Protein AF-A0A259KAQ3-F1 (afdb_monomer)

Radius of gyration: 22.64 Å; Cα contacts (8 Å, |Δi|>4): 53; chains: 1; bounding box: 36×32×65 Å

Sequence (84 aa):
AVELSRATPNVEVIWASTREVWNVIEADRLGCQIITAPADVLKKLPALGSRTADELSLDAVKAFRADALATGLTLDLSGRRAAE

pLDDT: mean 92.69, std 10.66, range [41.84, 98.12]

Mean predicted aligned error: 6.17 Å

Solvent-accessible surface area (backbone atoms only — not comparable to full-atom values): 5324 Å² total; per-residue (Å²): 106,54,76,62,30,71,79,38,96,91,49,77,46,72,46,64,87,50,85,51,62,63,51,59,57,50,38,55,77,66,59,43,76,37,77,50,64,52,70,74,43,61,72,49,52,79,59,64,82,70,64,53,74,67,61,55,51,52,50,52,54,50,49,54,52,50,54,36,51,76,72,69,58,76,86,84,65,86,67,61,80,78,80,116

Structure (mmCIF, N/CA/C/O backbone):
data_AF-A0A259KAQ3-F1
#
_entry.id   AF-A0A259KAQ3-F1
#
loop_
_atom_site.group_PDB
_atom_site.id
_atom_site.type_symbol
_atom_site.label_atom_id
_atom_site.label_alt_id
_atom_site.label_comp_id
_atom_site.label_asym_id
_atom_site.label_entity_id
_atom_site.label_seq_id
_atom_site.pdbx_PDB_ins_code
_atom_site.Cartn_x
_atom_site.Cartn_y
_atom_site.Cartn_z
_atom_site.occupancy
_atom_site.B_iso_or_equiv
_atom_site.auth_seq_id
_atom_site.auth_comp_id
_atom_site.auth_asym_id
_atom_site.auth_atom_id
_atom_site.pdbx_PDB_model_num
ATOM 1 N N . ALA A 1 1 ? -21.001 5.969 11.810 1.00 90.94 1 ALA A N 1
ATOM 2 C CA . ALA A 1 1 ? -20.724 4.715 12.547 1.00 90.94 1 ALA A CA 1
ATOM 3 C C . ALA A 1 1 ? -19.662 4.927 13.623 1.00 90.94 1 ALA A C 1
ATOM 5 O O . ALA A 1 1 ? -19.999 4.780 14.787 1.00 90.94 1 ALA A O 1
ATOM 6 N N . VAL A 1 2 ? -18.438 5.344 13.266 1.00 96.12 2 VAL A N 1
ATOM 7 C CA . VAL A 1 2 ? -17.350 5.594 14.237 1.00 96.12 2 VAL 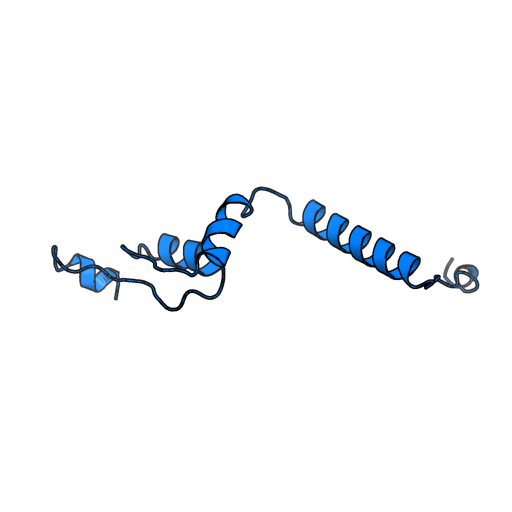A CA 1
ATOM 8 C C . VAL A 1 2 ? -17.742 6.600 15.325 1.00 96.12 2 VAL A C 1
ATOM 10 O O . VAL A 1 2 ? -17.533 6.342 16.501 1.00 96.12 2 VAL A O 1
ATOM 13 N N . GLU A 1 3 ? -18.362 7.727 14.969 1.00 95.88 3 GLU A N 1
ATOM 14 C CA . GLU A 1 3 ? -18.810 8.701 15.979 1.00 95.88 3 GLU A CA 1
ATOM 15 C C . GLU A 1 3 ? -19.872 8.130 16.925 1.00 95.88 3 GLU A C 1
ATOM 17 O O . GLU A 1 3 ? -19.848 8.410 18.119 1.00 95.88 3 GLU A O 1
ATOM 22 N N . LEU A 1 4 ? -20.767 7.283 16.409 1.00 95.94 4 LEU A N 1
ATOM 23 C CA . LEU A 1 4 ? -21.813 6.643 17.207 1.00 95.94 4 LEU A CA 1
ATOM 24 C C . LEU A 1 4 ? -21.223 5.625 18.190 1.00 95.94 4 LEU A C 1
ATOM 26 O O . LEU A 1 4 ? -21.672 5.564 19.330 1.00 95.94 4 LEU A O 1
ATOM 30 N N . SER A 1 5 ? -20.205 4.855 17.78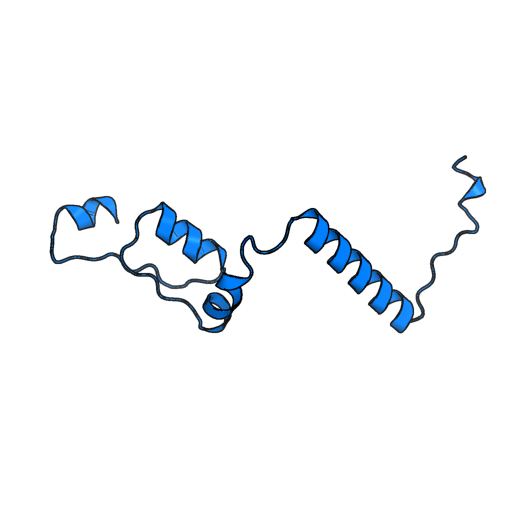2 1.00 96.25 5 SER A N 1
ATOM 31 C CA . SER A 1 5 ? -19.593 3.850 18.662 1.00 96.25 5 SER A CA 1
ATOM 32 C C . SER A 1 5 ? -18.911 4.480 19.874 1.00 96.25 5 SER A C 1
ATOM 34 O O . SER A 1 5 ? -18.921 3.895 20.950 1.00 96.25 5 SER A O 1
ATOM 36 N N . ARG A 1 6 ? -18.410 5.718 19.755 1.00 94.31 6 ARG A N 1
ATOM 37 C CA . ARG A 1 6 ? -17.787 6.452 20.872 1.00 94.31 6 ARG A CA 1
ATOM 38 C C . ARG A 1 6 ? -18.734 6.700 22.048 1.00 94.31 6 ARG A C 1
ATOM 40 O O . ARG A 1 6 ? -18.260 6.894 23.162 1.00 94.31 6 ARG A O 1
ATOM 47 N N . ALA A 1 7 ? -20.049 6.681 21.827 1.00 96.50 7 ALA A N 1
ATOM 48 C CA . ALA A 1 7 ? -21.035 6.818 22.898 1.00 96.50 7 ALA A CA 1
ATOM 49 C C . ALA A 1 7 ? -21.209 5.534 23.733 1.00 96.50 7 ALA A C 1
ATOM 51 O O . ALA A 1 7 ? -21.883 5.560 24.759 1.00 96.50 7 ALA A O 1
ATOM 52 N N . THR A 1 8 ? -20.650 4.399 23.303 1.00 96.69 8 THR A N 1
ATOM 53 C CA . THR A 1 8 ? -20.804 3.096 23.963 1.00 96.69 8 THR A CA 1
ATOM 54 C C . THR A 1 8 ? -19.425 2.458 24.184 1.00 96.69 8 THR A C 1
ATOM 56 O O . THR A 1 8 ? -18.851 1.925 23.238 1.00 96.69 8 THR A O 1
ATOM 59 N N . PRO A 1 9 ? -18.880 2.476 25.418 1.00 92.75 9 PRO A N 1
ATOM 60 C CA . PRO A 1 9 ? -17.478 2.122 25.692 1.00 92.75 9 PRO A CA 1
ATOM 61 C C . PRO A 1 9 ? -17.036 0.715 25.271 1.00 92.75 9 PRO A C 1
ATOM 63 O O . PRO A 1 9 ? -15.844 0.462 25.146 1.00 92.75 9 PRO A O 1
ATOM 66 N N . ASN A 1 10 ? -17.978 -0.209 25.088 1.00 96.62 10 ASN A N 1
ATOM 67 C CA . ASN A 1 10 ? -17.728 -1.604 24.733 1.00 96.62 10 ASN A CA 1
ATOM 68 C C . ASN A 1 10 ? -18.050 -1.932 23.261 1.00 96.62 10 ASN A C 1
ATOM 70 O O . ASN A 1 10 ? -18.214 -3.106 22.932 1.00 96.62 10 ASN A O 1
ATOM 74 N N . VAL A 1 11 ? -18.194 -0.924 22.391 1.00 97.19 11 VAL A N 1
ATOM 75 C CA . VAL A 1 11 ? -18.454 -1.102 20.953 1.00 97.19 11 VAL A CA 1
ATOM 76 C C . VAL A 1 11 ? -17.326 -0.493 20.127 1.00 97.19 11 VAL A C 1
ATOM 78 O O . VAL A 1 11 ? -16.999 0.684 20.257 1.00 97.19 11 VAL A O 1
ATOM 81 N N . GLU A 1 12 ? -16.795 -1.283 19.198 1.00 97.56 12 GLU A N 1
ATOM 82 C CA . GLU A 1 12 ? -15.748 -0.873 18.262 1.00 97.56 12 GLU A CA 1
ATOM 83 C C . GLU A 1 12 ? -16.208 -1.075 16.817 1.00 97.56 12 GLU A C 1
ATOM 85 O O . GLU A 1 12 ? -16.922 -2.029 16.498 1.00 97.56 12 GLU A O 1
ATOM 90 N N . VAL A 1 13 ? -15.803 -0.169 15.926 1.00 97.69 13 VAL A N 1
ATOM 91 C CA . VAL A 1 13 ? -16.031 -0.313 14.488 1.00 97.69 13 VAL A CA 1
ATOM 92 C C . VAL A 1 13 ? -14.852 -1.055 13.876 1.00 97.69 13 VAL A C 1
ATOM 94 O O . VAL A 1 13 ? -13.696 -0.658 14.036 1.00 97.69 13 VAL A O 1
ATOM 97 N N . ILE A 1 14 ? -15.172 -2.110 13.127 1.00 97.81 14 ILE A N 1
ATOM 98 C CA . ILE A 1 14 ? -14.221 -2.818 12.279 1.00 97.81 14 ILE A CA 1
ATOM 99 C C . ILE A 1 14 ? -14.402 -2.405 10.817 1.00 97.81 14 ILE A C 1
ATOM 101 O O . ILE A 1 14 ? -15.457 -2.619 10.218 1.00 97.81 14 ILE A O 1
ATOM 105 N N . TRP A 1 15 ? -13.353 -1.835 10.229 1.00 97.88 15 TRP A N 1
ATOM 106 C CA . TRP A 1 15 ? -13.250 -1.660 8.786 1.00 97.88 15 TRP A CA 1
ATOM 107 C C . TRP A 1 15 ? -12.846 -2.988 8.152 1.00 97.88 15 TRP A C 1
ATOM 109 O O . TRP A 1 15 ? -11.814 -3.569 8.494 1.00 97.88 15 TRP A O 1
ATOM 119 N N . ALA A 1 16 ? -13.657 -3.469 7.216 1.00 96.12 16 ALA A N 1
ATOM 120 C CA . ALA A 1 16 ? -13.472 -4.756 6.559 1.00 96.12 16 ALA A CA 1
ATOM 121 C C . ALA A 1 16 ? -13.536 -4.622 5.031 1.00 96.12 16 ALA A C 1
ATOM 123 O O . ALA A 1 16 ? -13.831 -3.557 4.497 1.00 96.12 16 ALA A O 1
ATOM 124 N N . 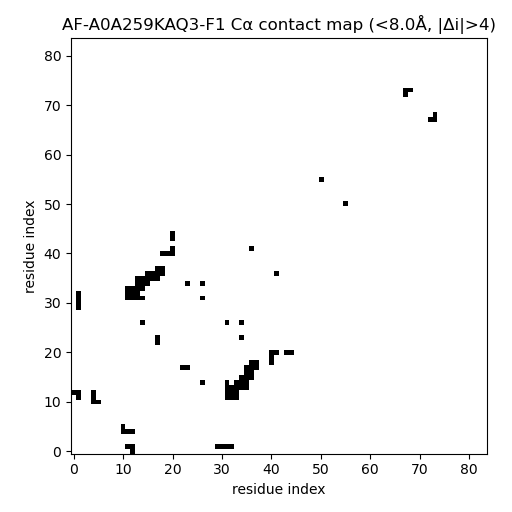SER A 1 17 ? -13.264 -5.724 4.318 1.00 96.12 17 SER A N 1
ATOM 125 C CA . SER A 1 17 ? -13.215 -5.760 2.845 1.00 96.12 17 SER A CA 1
ATOM 126 C C . SER A 1 17 ? -12.210 -4.763 2.238 1.00 96.12 17 SER A C 1
ATOM 128 O O . SER A 1 17 ? -12.436 -4.214 1.158 1.00 96.12 17 SER A O 1
ATOM 130 N N . THR A 1 18 ? -11.084 -4.556 2.917 1.00 97.50 18 THR A N 1
ATOM 131 C CA . THR A 1 18 ? -9.972 -3.727 2.443 1.00 97.50 18 THR A CA 1
ATOM 132 C C . THR A 1 18 ? -9.417 -4.261 1.123 1.00 97.50 18 THR A C 1
ATOM 134 O O . THR A 1 18 ? -9.031 -5.430 1.046 1.00 97.50 18 THR A O 1
ATOM 137 N N . ARG A 1 19 ? -9.375 -3.415 0.087 1.00 95.31 19 ARG A N 1
ATOM 138 C CA . ARG A 1 19 ? -8.894 -3.794 -1.256 1.00 95.31 19 ARG A CA 1
ATOM 139 C C . ARG A 1 19 ? -7.638 -3.054 -1.678 1.00 95.31 19 ARG A C 1
ATOM 141 O O . ARG A 1 19 ? -6.893 -3.545 -2.520 1.00 95.31 19 ARG A O 1
ATOM 148 N N . GLU A 1 20 ? -7.393 -1.901 -1.075 1.0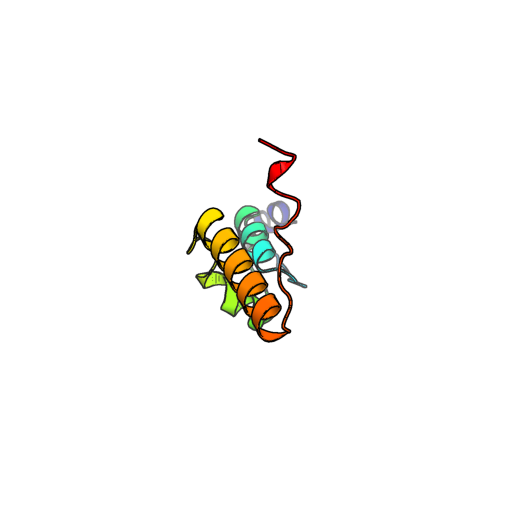0 95.69 20 GLU A N 1
ATOM 149 C CA . GLU A 1 20 ? -6.291 -1.021 -1.422 1.00 95.69 20 GLU A CA 1
ATOM 150 C C . GLU A 1 20 ? -5.503 -0.657 -0.169 1.00 95.69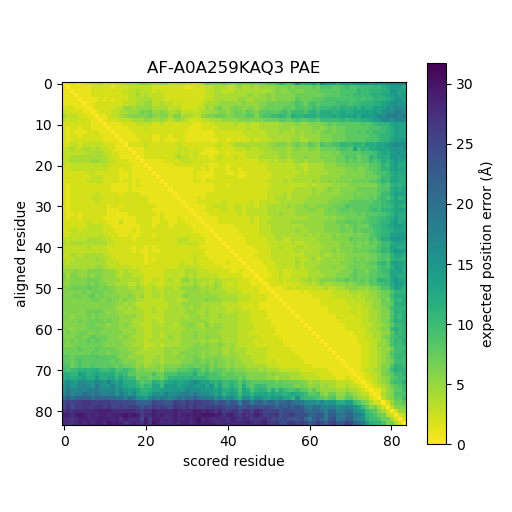 20 GLU A C 1
ATOM 152 O O . GLU A 1 20 ? -6.047 -0.558 0.930 1.00 95.69 20 GLU A O 1
ATOM 157 N N . VAL A 1 21 ? -4.205 -0.402 -0.343 1.00 95.81 21 VAL A N 1
ATOM 158 C CA . VAL A 1 21 ? -3.338 0.070 0.749 1.00 95.81 21 VAL A CA 1
ATOM 159 C C . VAL A 1 21 ? -3.851 1.406 1.301 1.00 95.81 21 VAL A C 1
ATOM 161 O O . VAL A 1 21 ? -3.772 1.654 2.501 1.00 95.81 21 VAL A O 1
ATOM 164 N N . TRP A 1 22 ? -4.447 2.236 0.439 1.00 95.94 22 TRP A N 1
ATOM 165 C CA . TRP A 1 22 ? -5.017 3.525 0.819 1.00 95.94 22 TRP A CA 1
ATOM 166 C C . TRP A 1 22 ? -6.165 3.418 1.831 1.00 95.94 22 TRP A C 1
ATOM 168 O O . TRP A 1 22 ? -6.283 4.292 2.686 1.00 95.94 22 TRP A O 1
ATOM 178 N N . ASN A 1 23 ? -6.940 2.326 1.838 1.00 96.69 23 ASN A N 1
ATOM 179 C CA . ASN A 1 23 ? -8.039 2.180 2.800 1.00 96.69 23 ASN A CA 1
ATOM 180 C C . ASN A 1 23 ? -7.544 2.126 4.253 1.00 96.69 23 ASN A C 1
ATOM 182 O O . ASN A 1 23 ? -8.286 2.479 5.164 1.00 96.69 23 ASN A O 1
ATOM 186 N N . VAL A 1 24 ? -6.285 1.728 4.482 1.00 95.88 24 VAL A N 1
ATOM 187 C CA . VAL A 1 24 ? -5.663 1.795 5.813 1.00 95.88 24 VAL A CA 1
ATOM 188 C C . VAL A 1 24 ? -5.536 3.245 6.280 1.00 95.88 24 VAL A C 1
ATOM 190 O O . VAL A 1 24 ? -5.830 3.548 7.432 1.00 95.88 24 VAL A O 1
ATOM 193 N N . ILE A 1 25 ? -5.173 4.150 5.370 1.00 95.69 25 ILE A N 1
ATOM 194 C CA . ILE A 1 25 ? -5.062 5.585 5.648 1.00 95.69 25 ILE A CA 1
ATOM 195 C C . ILE A 1 25 ? -6.445 6.207 5.851 1.00 95.69 25 ILE A C 1
ATOM 197 O O . ILE A 1 25 ? -6.622 7.061 6.715 1.00 95.69 25 ILE A O 1
ATOM 201 N N . GLU A 1 26 ? -7.443 5.787 5.076 1.00 96.88 26 GLU A N 1
ATOM 202 C CA . GLU A 1 26 ? -8.821 6.260 5.240 1.00 96.88 26 GLU A CA 1
ATOM 203 C C . GLU A 1 26 ? -9.417 5.831 6.582 1.00 96.88 26 GLU A C 1
ATOM 205 O O . GLU A 1 26 ? -9.997 6.659 7.284 1.00 96.88 26 GLU A O 1
ATOM 210 N N . ALA A 1 27 ? -9.239 4.563 6.965 1.00 97.06 27 ALA A N 1
ATOM 211 C CA . ALA A 1 27 ? -9.712 4.047 8.243 1.00 97.06 27 ALA A CA 1
ATOM 212 C C . ALA A 1 27 ? -9.065 4.781 9.428 1.00 97.06 27 ALA A C 1
ATOM 214 O O . ALA A 1 27 ? -9.777 5.153 10.363 1.00 97.06 27 ALA A O 1
ATOM 215 N N . ASP A 1 28 ? -7.757 5.049 9.357 1.00 96.19 28 ASP A N 1
ATOM 216 C CA . ASP A 1 28 ? -7.025 5.841 10.353 1.00 96.19 28 ASP A CA 1
ATOM 217 C C . ASP A 1 28 ? -7.553 7.283 10.437 1.00 96.19 28 ASP A C 1
ATOM 219 O O . ASP A 1 28 ? -7.951 7.743 11.508 1.00 96.19 28 ASP A O 1
ATOM 223 N N . ARG A 1 29 ? -7.688 7.971 9.294 1.00 96.94 29 ARG A N 1
ATOM 224 C CA . ARG A 1 29 ? -8.224 9.346 9.229 1.00 96.94 29 ARG A CA 1
ATOM 225 C C . ARG A 1 29 ? -9.640 9.468 9.779 1.00 96.94 29 ARG A C 1
ATOM 227 O O . ARG A 1 29 ? -9.989 10.495 10.356 1.00 96.94 29 ARG A O 1
ATOM 234 N N . LEU A 1 30 ? -10.464 8.442 9.583 1.00 96.50 30 LEU A N 1
ATOM 235 C CA . LEU A 1 30 ? -11.826 8.386 10.111 1.00 96.50 30 LEU A CA 1
ATOM 236 C C . LEU A 1 30 ? -11.872 7.963 11.588 1.00 96.50 30 LEU A C 1
ATOM 238 O O . LEU A 1 30 ? -12.935 8.036 12.205 1.00 96.50 30 LEU A O 1
ATOM 242 N N . GLY A 1 31 ? -10.744 7.545 12.168 1.00 96.56 31 GLY A N 1
ATOM 243 C CA . GLY A 1 31 ? -10.635 7.099 13.554 1.00 96.56 31 GLY A CA 1
ATOM 244 C C . GLY A 1 31 ? -11.308 5.752 13.813 1.00 96.56 31 GLY A C 1
ATOM 245 O O . GLY A 1 31 ? -11.865 5.550 14.894 1.00 96.56 31 GLY A O 1
ATOM 246 N N . CYS A 1 32 ? -11.321 4.866 12.817 1.00 97.69 32 CYS A N 1
ATOM 247 C CA . CYS A 1 32 ? -11.837 3.509 12.955 1.00 97.69 32 CYS A CA 1
ATOM 248 C C . CYS A 1 32 ? -10.958 2.722 13.938 1.00 97.69 32 CYS A C 1
ATOM 250 O O . CYS A 1 32 ? -9.737 2.739 13.818 1.00 97.69 32 CYS A O 1
ATOM 252 N N . GLN A 1 33 ? -11.565 2.037 14.909 1.00 96.94 33 GLN A N 1
ATOM 253 C CA . GLN A 1 33 ? -10.815 1.376 15.985 1.00 96.94 33 GLN A CA 1
ATOM 254 C C . GLN A 1 33 ? -10.026 0.168 15.477 1.00 96.94 33 GLN A C 1
ATOM 256 O O . GLN A 1 33 ? -8.890 -0.063 15.884 1.00 96.94 33 GLN A O 1
ATOM 261 N N . ILE A 1 34 ? -10.637 -0.597 14.572 1.00 97.81 34 ILE A N 1
ATOM 262 C CA . ILE A 1 34 ? -10.063 -1.824 14.034 1.00 97.81 34 ILE A CA 1
ATOM 263 C C . ILE A 1 34 ? -10.130 -1.764 12.510 1.00 97.81 34 ILE A C 1
ATOM 265 O O . ILE A 1 34 ? -11.144 -1.368 11.933 1.00 97.81 34 ILE A O 1
ATOM 269 N N . ILE A 1 35 ? -9.070 -2.223 11.850 1.00 97.62 35 ILE A N 1
ATOM 270 C CA . ILE A 1 35 ? -9.075 -2.545 10.425 1.00 97.62 35 ILE A CA 1
ATOM 271 C C . ILE A 1 35 ? -8.573 -3.970 10.221 1.00 97.62 35 ILE A C 1
ATOM 273 O O . ILE A 1 35 ? -7.596 -4.399 10.832 1.00 97.62 35 ILE A O 1
ATOM 277 N N . THR A 1 36 ? -9.239 -4.700 9.331 1.00 97.88 36 THR A N 1
ATOM 278 C CA . THR A 1 36 ? -8.759 -5.983 8.817 1.00 97.88 36 THR A CA 1
ATOM 279 C C . THR A 1 36 ? -8.479 -5.874 7.323 1.00 97.88 36 THR A C 1
ATOM 281 O O . THR A 1 36 ? -9.252 -5.276 6.566 1.00 97.88 36 THR A O 1
ATOM 284 N N . ALA A 1 37 ? -7.349 -6.425 6.882 1.00 97.62 37 ALA A N 1
ATOM 285 C CA . ALA A 1 37 ? -6.913 -6.358 5.495 1.00 97.62 37 ALA A CA 1
ATOM 286 C C . ALA A 1 37 ? -6.149 -7.623 5.074 1.00 97.62 37 ALA A C 1
ATOM 288 O O . ALA A 1 37 ? -5.509 -8.261 5.915 1.00 97.62 37 ALA A O 1
ATOM 289 N N . PRO A 1 38 ? -6.176 -7.979 3.777 1.00 97.69 38 PRO A N 1
ATOM 290 C CA . PRO A 1 38 ? -5.331 -9.034 3.229 1.00 97.69 38 PRO A CA 1
ATOM 291 C C . PRO A 1 38 ? -3.836 -8.804 3.513 1.00 97.69 38 PRO A C 1
ATOM 293 O O . PRO A 1 38 ? -3.345 -7.673 3.519 1.00 97.69 38 PRO A O 1
ATOM 296 N N . ALA A 1 39 ? -3.087 -9.887 3.735 1.00 97.38 39 ALA A N 1
ATOM 297 C CA . ALA A 1 39 ? -1.678 -9.808 4.130 1.00 97.38 39 ALA A CA 1
ATOM 298 C C . ALA A 1 39 ? -0.784 -9.120 3.080 1.00 97.38 39 ALA A C 1
ATOM 300 O O . ALA A 1 39 ? 0.202 -8.475 3.427 1.00 97.38 39 ALA A O 1
ATOM 301 N N . ASP A 1 40 ? -1.108 -9.254 1.797 1.00 96.25 40 ASP A N 1
ATOM 302 C CA . ASP A 1 40 ? -0.415 -8.594 0.689 1.00 96.25 40 ASP A CA 1
ATOM 303 C C . ASP A 1 40 ? -0.660 -7.078 0.648 1.00 96.25 40 ASP A C 1
ATOM 305 O O . ASP A 1 40 ? 0.238 -6.336 0.252 1.00 96.25 40 ASP A O 1
ATOM 309 N N . VAL A 1 41 ? -1.825 -6.604 1.105 1.00 96.19 41 VAL A N 1
ATOM 310 C CA . VAL A 1 41 ? -2.088 -5.173 1.320 1.00 96.19 41 VAL A CA 1
ATOM 311 C C . VAL A 1 41 ? -1.227 -4.651 2.470 1.00 96.19 41 VAL A C 1
ATOM 313 O O . VAL A 1 41 ? -0.514 -3.663 2.301 1.00 96.19 41 VAL A O 1
ATOM 316 N N . LEU A 1 42 ? -1.221 -5.348 3.612 1.00 95.88 42 LEU A N 1
ATOM 317 C CA . LEU A 1 42 ? -0.452 -4.932 4.792 1.00 95.88 42 LEU A CA 1
ATOM 318 C C . LEU A 1 42 ? 1.057 -4.872 4.516 1.00 95.88 42 LEU A C 1
ATOM 320 O O . LEU A 1 42 ? 1.728 -3.930 4.929 1.00 95.88 42 LEU A O 1
ATOM 324 N N . LYS A 1 43 ? 1.595 -5.830 3.752 1.00 97.06 43 LYS A N 1
ATOM 325 C CA . LYS A 1 43 ? 3.016 -5.858 3.360 1.00 97.06 43 LYS A CA 1
ATOM 326 C C . LYS A 1 43 ? 3.452 -4.656 2.518 1.00 97.06 43 LYS A C 1
ATOM 328 O O . LYS A 1 43 ? 4.643 -4.363 2.478 1.00 97.06 43 LYS A O 1
ATOM 333 N N . LYS A 1 44 ? 2.524 -3.970 1.843 1.00 95.50 44 LYS A N 1
ATOM 334 C CA . LYS A 1 44 ? 2.815 -2.785 1.018 1.00 95.50 44 LYS A CA 1
ATOM 335 C C . LYS A 1 44 ? 2.831 -1.484 1.826 1.00 95.50 44 LYS A C 1
ATOM 337 O O . LYS A 1 44 ? 3.330 -0.485 1.317 1.00 95.50 44 LYS A O 1
ATOM 342 N N . LEU A 1 45 ? 2.334 -1.482 3.068 1.00 94.88 45 LEU A N 1
ATOM 343 C CA . LEU A 1 45 ? 2.266 -0.277 3.904 1.00 94.88 45 LEU A CA 1
ATOM 344 C C . LEU A 1 45 ? 3.613 0.439 4.085 1.00 94.88 45 LEU A C 1
ATOM 346 O O . LEU A 1 45 ? 3.628 1.657 3.923 1.00 94.88 45 LEU A O 1
ATOM 350 N N . PRO A 1 46 ? 4.749 -0.250 4.328 1.00 95.12 46 PRO A N 1
ATOM 351 C CA . PRO A 1 46 ? 6.038 0.428 4.488 1.00 95.12 46 PRO A CA 1
ATOM 352 C C . PRO A 1 46 ? 6.511 1.193 3.242 1.00 95.12 46 PRO A C 1
ATOM 354 O O . PRO A 1 46 ? 7.411 2.021 3.341 1.00 95.12 46 PRO A O 1
ATOM 357 N N . ALA A 1 47 ? 5.939 0.915 2.064 1.00 93.06 47 ALA A N 1
ATOM 358 C CA . ALA A 1 47 ? 6.265 1.630 0.834 1.00 93.06 47 ALA A CA 1
ATOM 359 C C . ALA A 1 47 ? 5.494 2.955 0.683 1.00 93.06 47 ALA A C 1
ATOM 361 O O . ALA A 1 47 ? 5.860 3.780 -0.153 1.00 93.06 47 ALA A O 1
ATOM 362 N N . LEU A 1 48 ? 4.431 3.184 1.462 1.00 92.00 48 LEU A N 1
ATOM 363 C CA . LEU A 1 48 ? 3.706 4.451 1.413 1.00 92.00 48 LEU A CA 1
ATOM 364 C C . LEU A 1 48 ? 4.587 5.587 1.934 1.00 92.00 48 LEU A C 1
ATOM 366 O O . LEU A 1 48 ? 5.102 5.532 3.046 1.00 92.00 48 LEU A O 1
ATOM 370 N N . GLY A 1 49 ? 4.747 6.632 1.121 1.00 90.56 49 GLY A N 1
ATOM 371 C CA . GLY A 1 49 ? 5.537 7.811 1.479 1.00 90.56 49 GLY A CA 1
ATOM 372 C C . GLY A 1 49 ? 7.052 7.585 1.536 1.00 90.56 49 GLY A C 1
ATOM 373 O O . GLY A 1 49 ? 7.773 8.521 1.862 1.00 90.56 49 GLY A O 1
ATOM 374 N N . SER A 1 50 ? 7.556 6.391 1.198 1.00 94.81 50 SER A N 1
ATOM 375 C CA . SER A 1 50 ? 9.002 6.117 1.178 1.00 94.81 50 SER A CA 1
ATOM 376 C C . SER A 1 50 ? 9.715 6.685 -0.052 1.00 94.81 50 SER A C 1
ATOM 378 O O . SER A 1 50 ? 10.941 6.758 -0.073 1.00 94.81 50 SER A O 1
ATOM 380 N N . ARG A 1 51 ? 8.952 7.068 -1.082 1.00 95.75 51 ARG A N 1
ATOM 381 C CA . ARG A 1 51 ? 9.438 7.604 -2.356 1.00 95.75 51 ARG A CA 1
ATOM 382 C C . ARG A 1 51 ? 8.549 8.744 -2.829 1.00 95.75 51 ARG A C 1
ATOM 384 O O . ARG A 1 51 ? 7.344 8.749 -2.576 1.00 95.75 51 ARG A O 1
ATOM 391 N N . THR A 1 52 ? 9.139 9.681 -3.555 1.00 96.44 52 THR A N 1
ATOM 392 C CA . THR A 1 52 ? 8.420 10.786 -4.195 1.00 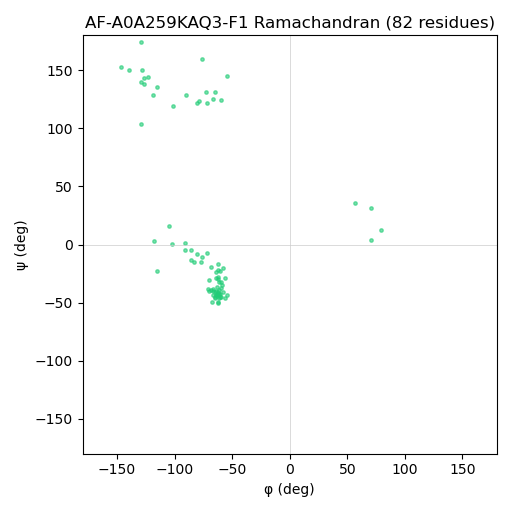96.44 52 THR A CA 1
ATOM 393 C C . THR A 1 52 ? 7.685 10.325 -5.457 1.00 96.44 52 THR A C 1
ATOM 395 O O . THR A 1 52 ? 8.016 9.301 -6.063 1.00 96.44 52 THR A O 1
ATOM 398 N N . ALA A 1 53 ? 6.684 11.104 -5.881 1.00 95.00 53 ALA A N 1
ATOM 399 C CA . ALA A 1 53 ? 5.955 10.845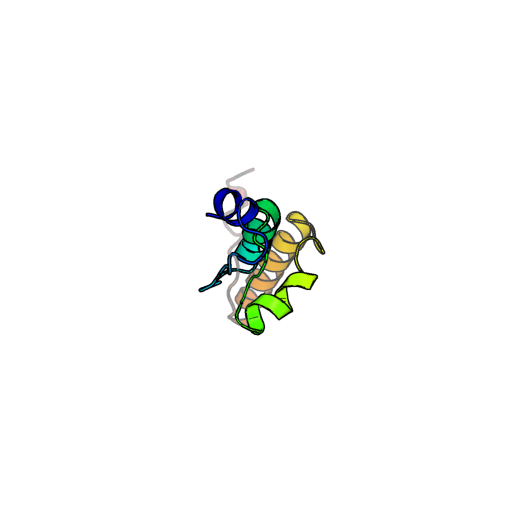 -7.122 1.00 95.00 53 ALA A CA 1
ATOM 400 C C . ALA A 1 53 ? 6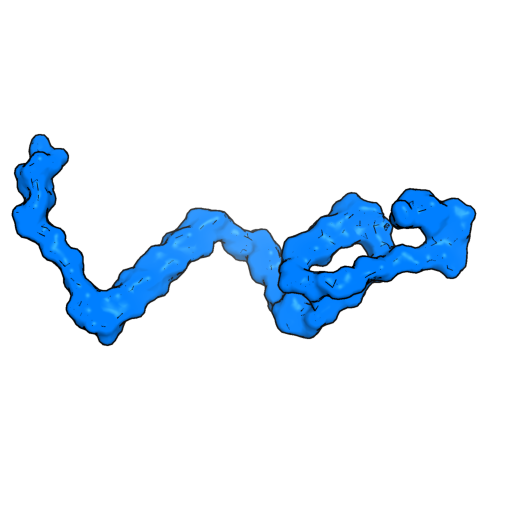.882 10.868 -8.352 1.00 95.00 53 ALA A C 1
ATOM 402 O O . ALA A 1 53 ? 6.728 10.038 -9.249 1.00 95.00 53 ALA A O 1
ATOM 403 N N . ASP A 1 54 ? 7.873 11.761 -8.363 1.00 97.50 54 ASP A N 1
ATOM 404 C CA . ASP A 1 54 ? 8.839 11.898 -9.455 1.00 97.50 54 ASP A CA 1
ATOM 405 C C . ASP A 1 54 ? 9.742 10.666 -9.569 1.00 97.50 54 ASP A C 1
ATOM 407 O O . ASP A 1 54 ? 9.942 10.143 -10.664 1.00 97.50 54 ASP A O 1
ATOM 411 N N . GLU A 1 55 ? 10.238 10.142 -8.444 1.00 97.44 55 GLU A N 1
ATOM 412 C CA . GLU A 1 55 ? 11.061 8.928 -8.421 1.00 97.44 55 GLU A CA 1
ATOM 413 C C . GLU A 1 55 ? 10.291 7.700 -8.914 1.00 97.44 55 GLU A C 1
ATOM 415 O O . GLU A 1 55 ? 10.813 6.918 -9.711 1.00 97.44 55 GLU A O 1
ATOM 420 N N . LEU A 1 56 ? 9.047 7.536 -8.454 1.00 96.44 56 LEU A N 1
ATOM 421 C CA . LEU A 1 56 ? 8.177 6.444 -8.889 1.00 96.44 56 LEU A CA 1
ATOM 422 C C . LEU A 1 56 ? 7.857 6.551 -10.385 1.00 96.44 56 LEU A C 1
ATOM 424 O O . LEU A 1 56 ? 7.924 5.553 -11.104 1.00 96.44 56 LEU A O 1
ATOM 428 N N . SER A 1 57 ? 7.562 7.762 -10.863 1.00 97.25 57 SER A N 1
ATOM 429 C CA . SER A 1 57 ? 7.266 8.023 -12.276 1.00 97.25 57 SER A CA 1
ATOM 430 C C . SER A 1 57 ? 8.479 7.748 -13.163 1.00 97.25 57 SER A C 1
ATOM 432 O O . SER A 1 57 ? 8.363 7.080 -14.191 1.00 97.25 57 SER A O 1
ATOM 434 N N . LEU A 1 58 ? 9.663 8.212 -12.753 1.00 98.06 58 LEU A N 1
ATOM 435 C CA . LEU A 1 58 ? 10.905 7.988 -13.485 1.00 98.06 58 LEU A CA 1
ATOM 436 C C . LEU A 1 58 ? 11.242 6.495 -13.592 1.00 98.06 58 LEU A C 1
ATOM 438 O O . LEU A 1 58 ? 11.640 6.031 -14.662 1.00 98.06 58 LEU A O 1
ATOM 442 N N . ASP A 1 59 ? 11.075 5.732 -12.513 1.00 97.56 59 ASP A N 1
ATOM 443 C CA . ASP A 1 59 ? 11.325 4.290 -12.532 1.00 97.56 59 ASP A CA 1
ATOM 444 C C . ASP A 1 59 ? 10.334 3.531 -13.414 1.00 97.56 59 ASP A C 1
ATOM 446 O O . ASP A 1 59 ? 10.749 2.627 -14.140 1.00 97.56 59 ASP A O 1
ATOM 450 N N . ALA A 1 60 ? 9.059 3.929 -13.427 1.00 97.75 60 ALA A N 1
ATOM 451 C CA . ALA A 1 60 ? 8.075 3.357 -14.341 1.00 97.75 60 ALA A CA 1
ATOM 452 C C . ALA A 1 60 ? 8.480 3.578 -15.810 1.00 97.75 60 ALA A C 1
ATOM 454 O O . ALA A 1 60 ? 8.478 2.638 -16.603 1.00 97.75 60 ALA A O 1
ATOM 455 N N . VAL A 1 61 ? 8.920 4.792 -16.168 1.00 97.38 61 VAL A N 1
ATOM 456 C CA . VAL A 1 61 ? 9.412 5.096 -17.525 1.00 97.38 61 VAL A CA 1
ATOM 457 C C . VAL A 1 61 ? 10.648 4.264 -17.875 1.00 97.38 61 VAL A C 1
ATOM 459 O O . VAL A 1 61 ? 10.755 3.749 -18.991 1.00 97.38 61 VAL A O 1
ATOM 462 N N . LYS A 1 62 ? 11.581 4.090 -16.931 1.00 98.00 62 LYS A N 1
ATOM 463 C CA . LYS A 1 62 ? 12.754 3.226 -17.130 1.00 98.00 62 LYS A CA 1
ATOM 464 C C . LYS A 1 62 ? 12.354 1.767 -17.356 1.00 98.00 62 LYS A C 1
ATOM 466 O O . LYS A 1 62 ? 12.922 1.143 -18.251 1.00 98.00 62 LYS A O 1
ATOM 471 N N . ALA A 1 63 ? 11.388 1.251 -16.593 1.00 98.12 63 ALA A N 1
ATOM 472 C CA . ALA A 1 63 ? 10.873 -0.108 -16.752 1.00 98.12 63 ALA A CA 1
ATOM 473 C C . ALA A 1 63 ? 10.230 -0.301 -18.133 1.00 98.12 63 ALA A C 1
ATOM 475 O O . ALA A 1 63 ? 10.645 -1.189 -18.873 1.00 98.12 63 ALA A O 1
ATOM 476 N N . PHE A 1 64 ? 9.340 0.606 -18.555 1.00 96.31 64 PHE A N 1
ATOM 477 C CA . PHE A 1 64 ? 8.743 0.552 -19.894 1.00 96.31 64 PHE A CA 1
ATOM 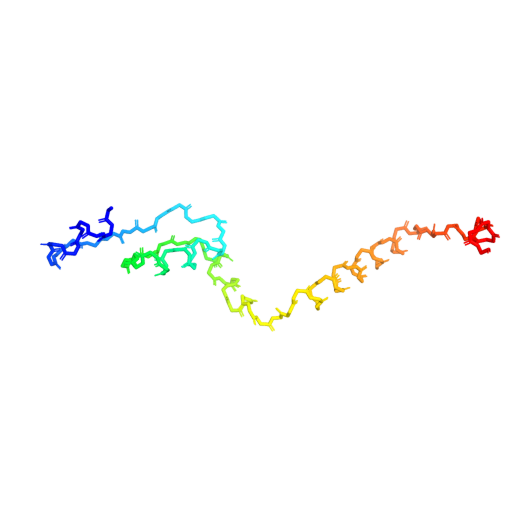478 C C . PHE A 1 64 ? 9.789 0.583 -21.010 1.00 96.31 64 PHE A C 1
ATOM 480 O O . PHE A 1 64 ? 9.684 -0.158 -21.987 1.00 96.31 64 PHE A O 1
ATOM 487 N N . ARG A 1 65 ? 10.828 1.417 -20.874 1.00 95.50 65 ARG A N 1
ATOM 488 C CA . ARG A 1 65 ? 11.930 1.451 -21.842 1.00 95.50 65 ARG A CA 1
ATOM 489 C C . ARG A 1 65 ? 12.688 0.125 -21.879 1.00 95.50 65 ARG A C 1
ATOM 491 O O . ARG A 1 65 ? 13.054 -0.319 -22.964 1.00 95.50 65 ARG A O 1
ATOM 498 N N . ALA A 1 66 ? 12.969 -0.473 -20.722 1.00 97.00 66 ALA A N 1
ATOM 499 C CA . ALA A 1 66 ? 13.662 -1.755 -20.649 1.00 97.00 66 ALA A CA 1
ATOM 500 C C . ALA A 1 66 ? 12.857 -2.860 -21.352 1.00 97.00 66 ALA A C 1
ATOM 502 O O . ALA A 1 66 ? 13.415 -3.566 -22.190 1.00 97.00 66 ALA A O 1
ATOM 503 N N . ASP A 1 67 ? 11.548 -2.930 -21.101 1.00 97.44 67 ASP A N 1
ATOM 504 C CA . ASP A 1 67 ? 10.650 -3.907 -21.726 1.00 97.44 67 ASP A CA 1
ATOM 505 C C . ASP A 1 67 ? 10.530 -3.698 -23.246 1.00 97.44 67 ASP A C 1
ATOM 507 O O . ASP A 1 67 ? 10.583 -4.651 -24.028 1.00 97.44 67 ASP A O 1
ATOM 511 N N . ALA A 1 68 ? 10.439 -2.443 -23.698 1.00 96.50 68 ALA A N 1
ATOM 512 C CA . ALA A 1 68 ? 10.416 -2.114 -25.123 1.00 96.50 68 ALA A CA 1
ATOM 513 C C . ALA A 1 68 ? 11.698 -2.577 -25.837 1.00 96.50 68 ALA A C 1
ATOM 515 O O . ALA A 1 68 ? 11.638 -3.206 -26.891 1.00 96.50 68 ALA A O 1
ATOM 516 N N . LEU A 1 69 ? 12.868 -2.332 -25.241 1.00 94.69 69 LEU A N 1
ATOM 517 C CA . LEU A 1 69 ? 14.137 -2.790 -25.809 1.00 94.69 69 LEU A CA 1
ATOM 518 C C . LEU A 1 69 ? 14.261 -4.318 -25.793 1.00 94.69 69 LEU A C 1
ATOM 520 O O . LEU A 1 69 ? 14.729 -4.894 -26.772 1.00 94.69 69 LEU A O 1
ATOM 524 N N . ALA A 1 70 ? 13.813 -4.977 -24.720 1.00 97.00 70 ALA A N 1
ATOM 525 C CA . ALA A 1 70 ? 13.830 -6.436 -24.611 1.00 97.00 70 ALA A CA 1
ATOM 526 C C . ALA A 1 70 ? 12.949 -7.120 -25.673 1.00 97.00 70 ALA A C 1
ATOM 528 O O . ALA A 1 70 ? 13.241 -8.240 -26.088 1.00 97.00 70 ALA A O 1
ATOM 529 N N . THR A 1 71 ? 11.903 -6.436 -26.144 1.00 97.31 71 THR A N 1
ATOM 530 C CA . THR A 1 71 ? 11.009 -6.903 -27.217 1.00 97.31 71 THR A CA 1
ATOM 531 C C . THR A 1 71 ? 11.450 -6.465 -28.620 1.00 97.31 71 THR A C 1
ATOM 533 O O . THR A 1 71 ? 10.792 -6.807 -29.601 1.00 97.31 71 THR A O 1
ATOM 536 N N . GLY A 1 72 ? 12.572 -5.744 -28.745 1.00 95.44 72 GLY A N 1
ATOM 537 C CA . GLY A 1 72 ? 13.110 -5.274 -30.026 1.00 95.44 72 GLY A CA 1
ATOM 538 C C . GLY A 1 72 ? 12.415 -4.032 -30.592 1.00 95.44 72 GLY A C 1
ATOM 539 O O . GLY A 1 72 ? 12.629 -3.694 -31.755 1.00 95.44 72 GLY A O 1
ATOM 540 N N . LEU A 1 73 ? 11.594 -3.337 -29.798 1.00 94.31 73 LEU A N 1
ATOM 541 C CA . LEU A 1 73 ? 10.964 -2.087 -30.212 1.00 94.31 73 LEU A CA 1
ATOM 542 C C . LEU A 1 73 ? 11.993 -0.951 -30.241 1.00 94.31 73 LEU A C 1
ATOM 544 O O . LEU A 1 73 ? 12.724 -0.708 -29.278 1.00 94.31 73 LEU A O 1
ATOM 548 N N . THR A 1 74 ? 12.006 -0.204 -31.343 1.00 87.62 74 THR A N 1
ATOM 549 C CA . THR A 1 74 ? 12.871 0.963 -31.542 1.00 87.62 74 THR A CA 1
ATOM 550 C C . THR A 1 74 ? 12.047 2.177 -31.945 1.00 87.62 74 THR A C 1
ATOM 552 O O . THR A 1 74 ? 11.098 2.057 -32.717 1.00 87.62 74 THR A O 1
ATOM 555 N N . LEU A 1 75 ? 12.428 3.358 -31.459 1.00 82.88 75 LEU A N 1
ATOM 556 C CA . LEU A 1 75 ? 11.831 4.617 -31.903 1.00 82.88 75 LEU A CA 1
ATOM 557 C C . LEU A 1 75 ? 12.467 5.041 -33.228 1.00 82.88 75 LEU A C 1
ATOM 559 O O . LEU A 1 75 ? 13.679 5.249 -33.280 1.00 82.88 75 LEU A O 1
ATOM 563 N N . ASP A 1 76 ? 11.657 5.207 -34.273 1.00 83.69 76 ASP A N 1
ATOM 564 C CA . ASP A 1 76 ? 12.108 5.862 -35.498 1.00 83.69 76 ASP A CA 1
ATOM 565 C C . ASP A 1 76 ? 12.272 7.368 -35.244 1.00 83.69 76 ASP A C 1
ATOM 567 O O . ASP A 1 76 ? 11.350 8.061 -34.811 1.00 83.69 76 ASP A O 1
ATOM 571 N N . LEU A 1 77 ? 13.483 7.867 -35.479 1.00 81.19 77 LEU A N 1
ATOM 572 C CA . LEU A 1 77 ? 13.856 9.263 -35.263 1.00 81.19 77 LEU A CA 1
ATOM 573 C C . LEU A 1 77 ? 13.903 10.062 -36.572 1.00 81.19 77 LEU A C 1
ATOM 575 O O . LEU A 1 77 ? 14.205 11.257 -36.533 1.00 81.19 77 LEU A O 1
ATOM 579 N N . SER A 1 78 ? 13.596 9.433 -37.711 1.00 81.00 78 SER A N 1
ATOM 580 C CA . SER A 1 78 ? 13.678 10.031 -39.048 1.00 81.00 78 SER A CA 1
ATOM 581 C C . SER A 1 78 ? 12.845 11.317 -39.198 1.00 81.00 78 SER A C 1
ATOM 583 O O . SER A 1 78 ? 13.247 12.228 -39.920 1.00 81.00 78 SER A O 1
ATOM 585 N N . GLY A 1 79 ? 11.744 11.448 -38.445 1.00 67.31 79 GLY A N 1
ATOM 586 C CA . GLY A 1 79 ? 10.851 12.614 -38.459 1.00 67.31 79 GLY A CA 1
ATOM 587 C C . GLY A 1 79 ? 11.235 13.792 -37.548 1.00 67.31 79 GLY A C 1
ATOM 588 O O . GLY A 1 79 ? 10.569 14.823 -37.595 1.00 67.31 79 GLY A O 1
ATOM 589 N N . ARG A 1 80 ? 12.285 13.698 -36.715 1.00 63.12 80 ARG A N 1
ATOM 590 C CA . ARG A 1 80 ? 12.585 14.749 -35.712 1.00 63.12 80 ARG A CA 1
ATOM 591 C C . ARG A 1 80 ? 13.044 16.092 -36.293 1.00 63.12 80 ARG A C 1
ATOM 593 O O . ARG A 1 80 ? 12.913 17.100 -35.615 1.00 63.12 80 ARG A O 1
ATOM 600 N N . ARG A 1 81 ? 13.509 16.129 -37.546 1.00 58.00 81 ARG A N 1
ATOM 601 C CA . ARG A 1 81 ? 13.896 17.374 -38.242 1.00 58.00 81 ARG A CA 1
ATOM 602 C C . ARG A 1 81 ? 12.718 18.271 -38.649 1.00 58.00 81 ARG A C 1
ATOM 604 O O . ARG A 1 81 ? 12.963 19.358 -39.143 1.00 58.00 81 ARG A O 1
ATOM 611 N N . ALA A 1 82 ? 11.470 17.822 -38.500 1.00 56.25 82 ALA A N 1
ATOM 612 C CA . ALA A 1 82 ? 10.291 18.604 -38.887 1.00 56.25 82 ALA A CA 1
ATOM 613 C C . ALA A 1 82 ? 9.716 19.479 -37.752 1.00 56.25 82 ALA A C 1
ATOM 615 O O . ALA A 1 82 ? 8.749 20.199 -37.987 1.00 56.25 82 ALA A O 1
ATOM 616 N N . ALA A 1 83 ? 10.259 19.379 -36.532 1.00 56.16 83 ALA A N 1
ATOM 617 C CA . ALA A 1 83 ? 9.741 20.056 -35.337 1.00 56.16 83 ALA A CA 1
ATOM 618 C C . ALA A 1 83 ? 10.725 21.062 -34.699 1.00 56.16 83 ALA A C 1
ATOM 620 O O . ALA A 1 83 ? 10.397 21.635 -33.661 1.00 56.16 83 ALA A O 1
ATOM 621 N N . GLU A 1 84 ? 11.896 21.264 -35.311 1.00 41.84 84 GLU A N 1
ATOM 622 C CA . GLU A 1 84 ? 12.785 22.421 -35.088 1.00 41.84 84 GLU A CA 1
ATOM 623 C C . GLU A 1 84 ? 12.604 23.414 -36.239 1.00 41.84 84 GLU A C 1
ATOM 625 O O . GLU A 1 84 ? 12.570 24.632 -35.959 1.00 41.84 84 GLU A O 1
#

Nearest PDB structures (foldseek):
  6yrh-assembly1_D  TM=6.750E-01  e=2.524E-01  Thermoplasma acidophilum DSM 1728
  8c4i-assembly1_C  TM=6.157E-01  e=1.544E-01  Priestia aryabhattai

Secondary structure (DSSP, 8-state):
-HHHHTTSTT--PEE----STHHHHHHHHTT-SEE---HHHHTTGGGTTSS-HHHHHHHHHHHHHHHHHHTT-----TTGGG--

Foldseek 3Di:
DQVVQVVPPPDFAEADPDDALCVVVVCVVVVHPHYDDDPVSVVCNVVVPPDDPVVVVVVVVVVVVVVCVVVVHDDDCVPVVVPD